Protein AF-A0A9D4MPJ5-F1 (afdb_monomer_lite)

InterPro domains:
  IPR050344 Peptidase M1 family aminopeptidases [PTHR11533] (1-65)

Structure (mmCIF, N/CA/C/O backbone):
data_AF-A0A9D4MPJ5-F1
#
_entry.id   AF-A0A9D4MPJ5-F1
#
loop_
_atom_site.group_PDB
_atom_site.id
_atom_site.type_symbol
_atom_site.label_atom_id
_atom_site.label_alt_id
_atom_site.label_comp_id
_atom_site.label_asym_id
_atom_site.label_entity_id
_atom_site.label_seq_id
_atom_site.pdbx_PDB_ins_code
_atom_site.Cartn_x
_atom_site.Cartn_y
_atom_site.Cartn_z
_atom_site.occupancy
_atom_site.B_iso_or_equiv
_atom_site.auth_seq_id
_atom_site.auth_comp_id
_atom_site.auth_asym_id
_atom_site.auth_atom_id
_atom_site.pdbx_PDB_model_num
ATOM 1 N N . MET A 1 1 ? -20.147 0.656 -0.816 1.00 77.25 1 MET A N 1
ATOM 2 C CA . MET A 1 1 ? -19.047 1.413 -1.456 1.00 77.25 1 MET A CA 1
ATOM 3 C C . MET A 1 1 ? -19.608 2.239 -2.605 1.00 77.25 1 MET A C 1
ATOM 5 O O . MET A 1 1 ? -20.569 1.797 -3.221 1.00 77.25 1 MET A O 1
ATOM 9 N N . SER A 1 2 ? -19.035 3.416 -2.862 1.00 87.25 2 SER A N 1
ATOM 10 C CA . SER A 1 2 ? -19.449 4.358 -3.918 1.00 87.25 2 SER A CA 1
ATOM 11 C C . SER A 1 2 ? -18.782 4.039 -5.268 1.00 87.25 2 SER A C 1
ATOM 13 O O . SER A 1 2 ? -17.717 3.426 -5.295 1.00 87.25 2 SER A O 1
ATOM 15 N N . THR A 1 3 ? -19.362 4.473 -6.393 1.00 92.19 3 THR A N 1
ATOM 16 C CA . THR A 1 3 ? -18.912 4.109 -7.759 1.00 92.19 3 THR A CA 1
ATOM 17 C C . THR A 1 3 ? -17.507 4.598 -8.129 1.00 92.19 3 THR A C 1
ATOM 19 O O . THR A 1 3 ? -16.837 3.957 -8.933 1.00 92.19 3 THR A O 1
ATOM 22 N N . TYR A 1 4 ? -17.018 5.681 -7.518 1.00 93.56 4 TYR A N 1
ATOM 23 C CA . TYR A 1 4 ? -15.680 6.239 -7.775 1.00 93.56 4 TYR A CA 1
ATOM 24 C C . TYR A 1 4 ? -14.529 5.400 -7.194 1.00 93.56 4 TYR A C 1
ATOM 26 O O . TYR A 1 4 ? -13.365 5.700 -7.441 1.00 93.56 4 TYR A O 1
ATOM 34 N N . LEU A 1 5 ? -14.836 4.366 -6.404 1.00 90.19 5 LEU A N 1
ATOM 35 C CA . LEU A 1 5 ? -13.840 3.472 -5.804 1.00 90.19 5 LEU A CA 1
ATOM 36 C C . LEU A 1 5 ? -13.507 2.262 -6.686 1.00 90.19 5 LEU A C 1
ATOM 38 O O . LEU A 1 5 ? -12.633 1.471 -6.336 1.00 90.19 5 LEU A O 1
ATOM 42 N N . VAL A 1 6 ? -14.197 2.089 -7.815 1.00 89.69 6 VAL A N 1
ATOM 43 C CA . VAL A 1 6 ? -13.893 1.008 -8.754 1.00 89.69 6 VAL A CA 1
ATOM 44 C C . VAL A 1 6 ? -12.580 1.327 -9.466 1.00 89.69 6 VAL A C 1
ATOM 46 O O . VAL A 1 6 ? -12.487 2.300 -10.210 1.00 89.69 6 VAL A O 1
ATOM 49 N N . ALA A 1 7 ? -11.571 0.485 -9.255 1.00 88.12 7 ALA A N 1
ATOM 50 C CA . ALA A 1 7 ? -10.268 0.594 -9.895 1.00 88.12 7 ALA A CA 1
ATOM 51 C C . ALA A 1 7 ? -9.816 -0.771 -10.424 1.00 88.12 7 ALA A C 1
ATOM 53 O O . ALA A 1 7 ? -9.877 -1.779 -9.721 1.00 88.12 7 ALA A O 1
ATOM 54 N N . PHE A 1 8 ? -9.331 -0.796 -11.661 1.00 89.31 8 PHE A N 1
ATOM 55 C CA . PHE A 1 8 ? -8.658 -1.942 -12.262 1.00 89.31 8 PHE A CA 1
ATOM 56 C C . PHE A 1 8 ? -7.526 -1.441 -13.156 1.00 89.31 8 PHE A C 1
ATOM 58 O O . PHE A 1 8 ? -7.564 -0.325 -13.675 1.00 89.31 8 PHE A O 1
ATOM 65 N N . PHE A 1 9 ? -6.498 -2.261 -13.322 1.00 86.19 9 PHE A N 1
ATOM 66 C CA . PHE A 1 9 ? -5.354 -1.971 -14.175 1.00 86.19 9 PHE A CA 1
ATOM 67 C C . PHE A 1 9 ? -4.917 -3.258 -14.869 1.00 86.19 9 PHE A C 1
ATOM 69 O O . PHE A 1 9 ? -5.043 -4.347 -14.312 1.00 86.19 9 PHE A O 1
ATOM 76 N N . VAL A 1 10 ? -4.412 -3.133 -16.095 1.00 88.25 10 VAL A N 1
ATOM 77 C CA . VAL A 1 10 ? -3.956 -4.259 -16.915 1.00 88.25 10 VAL A CA 1
ATOM 78 C C . VAL A 1 10 ? -2.520 -3.983 -17.340 1.00 88.25 10 VAL A C 1
ATOM 80 O O . VAL A 1 10 ? -2.216 -2.902 -17.838 1.00 88.25 10 VAL A O 1
ATOM 83 N N . GLY A 1 11 ? -1.627 -4.943 -17.112 1.00 86.19 11 GLY A N 1
ATOM 84 C CA . GLY A 1 11 ? -0.214 -4.821 -17.458 1.00 86.19 11 GLY A CA 1
ATOM 85 C C . GLY A 1 11 ? 0.650 -5.887 -16.790 1.00 86.19 11 GLY A C 1
ATOM 86 O O . GLY A 1 11 ? 0.163 -6.698 -16.003 1.00 86.19 11 GLY A O 1
ATOM 87 N N . GLN A 1 12 ? 1.942 -5.881 -17.117 1.00 85.56 12 GLN A N 1
ATOM 88 C CA . GLN A 1 12 ? 2.931 -6.777 -16.520 1.00 85.56 12 GLN A CA 1
ATOM 89 C C . GLN A 1 12 ? 3.516 -6.144 -15.256 1.00 85.56 12 GLN A C 1
ATOM 91 O O . GLN A 1 12 ? 4.252 -5.157 -15.322 1.00 85.56 12 GLN A O 1
ATOM 96 N N . PHE A 1 13 ? 3.187 -6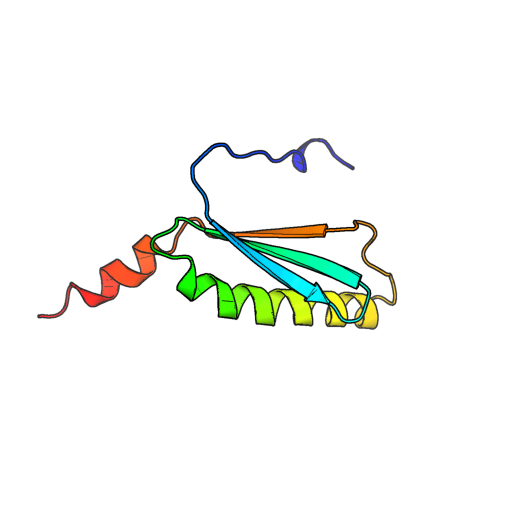.723 -14.103 1.00 87.19 13 PHE A N 1
ATOM 97 C CA . PHE A 1 13 ? 3.626 -6.235 -12.800 1.00 87.19 13 PHE A CA 1
ATOM 98 C C . PHE A 1 13 ? 4.138 -7.384 -11.945 1.00 87.19 13 PHE A C 1
ATOM 100 O O . PHE A 1 13 ? 3.524 -8.450 -11.897 1.00 87.19 13 PHE A O 1
ATOM 107 N N . ASN A 1 14 ? 5.220 -7.121 -11.218 1.00 88.12 14 ASN A N 1
ATOM 108 C CA . ASN A 1 14 ? 5.649 -7.974 -10.121 1.00 88.12 14 ASN A CA 1
ATOM 109 C C . ASN A 1 14 ? 5.064 -7.428 -8.818 1.00 88.12 14 ASN A C 1
ATOM 111 O O . ASN A 1 14 ? 4.790 -6.229 -8.694 1.00 88.12 14 ASN A O 1
ATOM 115 N N . LYS A 1 15 ? 4.855 -8.323 -7.853 1.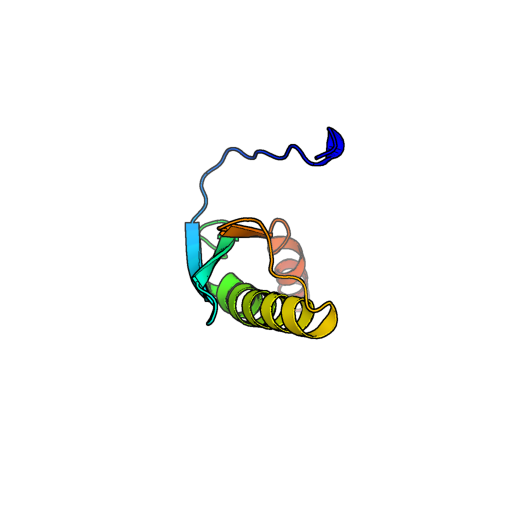00 86.56 15 LYS A N 1
ATOM 116 C CA . LYS A 1 15 ? 4.296 -7.987 -6.546 1.00 86.56 15 LYS A CA 1
ATOM 117 C C . LYS A 1 15 ? 5.213 -8.473 -5.437 1.00 86.56 15 LYS A C 1
ATOM 119 O O . LYS A 1 15 ? 5.682 -9.607 -5.491 1.00 86.56 15 LYS A O 1
ATOM 124 N N . ASN A 1 16 ? 5.385 -7.636 -4.426 1.00 88.44 16 ASN A N 1
ATOM 125 C CA . ASN A 1 16 ? 5.897 -8.035 -3.124 1.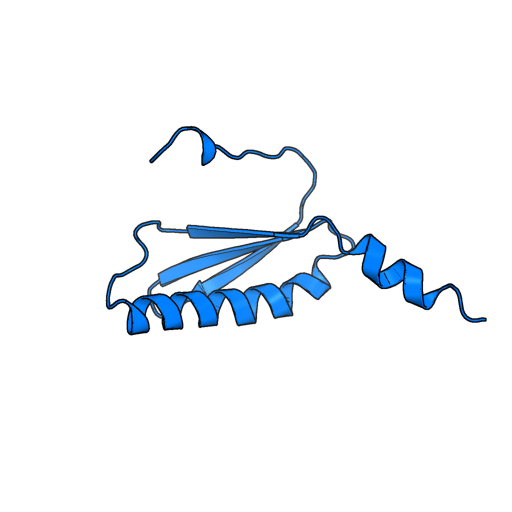00 88.44 16 ASN A CA 1
ATOM 126 C C . ASN A 1 16 ? 4.727 -8.023 -2.148 1.00 88.44 16 ASN A C 1
ATOM 128 O O . ASN A 1 16 ? 3.900 -7.114 -2.191 1.00 88.44 16 ASN A O 1
ATOM 132 N N . VAL A 1 17 ? 4.620 -9.051 -1.316 1.00 90.12 17 VAL A N 1
ATOM 133 C CA . VAL A 1 17 ? 3.485 -9.235 -0.410 1.00 90.12 17 VAL A CA 1
ATOM 134 C C . VAL A 1 17 ? 4.013 -9.564 0.976 1.00 90.12 17 VAL A C 1
ATOM 136 O O . VAL A 1 17 ? 4.965 -10.332 1.096 1.00 90.12 17 VAL A O 1
ATOM 139 N N . ALA A 1 18 ? 3.393 -8.986 1.999 1.00 89.19 18 ALA A N 1
ATOM 140 C CA . ALA A 1 18 ? 3.658 -9.303 3.391 1.00 89.19 18 ALA A CA 1
ATOM 141 C C . ALA A 1 18 ? 2.374 -9.246 4.212 1.00 89.19 18 ALA A C 1
ATOM 143 O O . ALA A 1 18 ? 1.494 -8.420 3.957 1.00 89.19 18 ALA A O 1
ATOM 144 N N . ASP A 1 19 ? 2.315 -10.088 5.235 1.00 89.12 19 ASP A N 1
ATOM 145 C CA . ASP A 1 19 ? 1.214 -10.095 6.185 1.00 89.12 19 ASP A CA 1
ATOM 146 C C . ASP A 1 19 ? 1.483 -9.112 7.333 1.00 89.12 19 ASP A C 1
ATOM 148 O O . ASP A 1 19 ? 2.624 -8.936 7.793 1.00 89.12 19 ASP A O 1
ATOM 152 N N . THR A 1 20 ? 0.424 -8.434 7.780 1.00 82.31 20 THR A N 1
ATOM 153 C CA . THR A 1 20 ? 0.408 -7.699 9.050 1.00 82.31 20 THR A CA 1
ATOM 154 C C . THR A 1 20 ? 0.250 -8.662 10.223 1.00 82.31 20 THR A C 1
ATOM 156 O O . THR A 1 20 ? -0.222 -9.789 10.081 1.00 82.31 20 THR A O 1
ATOM 159 N N . GLU A 1 21 ? 0.562 -8.174 11.423 1.00 79.12 21 GLU A N 1
ATOM 160 C CA . GLU A 1 21 ? 0.361 -8.893 12.690 1.00 79.12 21 GLU A CA 1
ATOM 161 C C . GLU A 1 21 ? -1.104 -9.301 12.936 1.00 79.12 21 GLU A C 1
ATOM 163 O O . GLU A 1 21 ? -1.372 -10.205 13.721 1.00 79.12 21 GLU A O 1
ATOM 168 N N . ARG A 1 22 ? -2.054 -8.670 12.234 1.00 77.94 22 ARG A N 1
ATOM 169 C CA . ARG A 1 22 ? -3.499 -8.927 12.337 1.00 77.94 22 ARG A CA 1
ATOM 170 C C . ARG A 1 22 ? -4.052 -9.757 11.174 1.00 77.94 22 ARG A C 1
ATOM 172 O O . ARG A 1 22 ? -5.264 -9.858 11.021 1.00 77.94 22 ARG A O 1
ATOM 179 N N . GLY A 1 23 ? -3.177 -10.352 10.358 1.00 81.56 23 GLY A N 1
ATOM 180 C CA . GLY A 1 23 ? -3.563 -11.232 9.251 1.00 81.56 23 GLY A CA 1
ATOM 181 C C . GLY A 1 23 ? -4.070 -10.506 8.002 1.00 81.56 23 GLY A C 1
ATOM 182 O O . GLY A 1 23 ? -4.734 -11.122 7.170 1.00 81.56 23 GLY A O 1
ATOM 183 N N . LEU A 1 24 ? -3.774 -9.208 7.853 1.00 86.88 24 LEU A N 1
ATOM 184 C CA . LEU A 1 24 ? -4.069 -8.456 6.634 1.00 86.88 24 LEU A CA 1
ATOM 185 C C . LEU A 1 24 ? -2.932 -8.620 5.628 1.00 86.88 24 LEU A C 1
ATOM 187 O O . LEU A 1 24 ? -1.780 -8.295 5.920 1.00 86.88 24 LEU A O 1
ATOM 191 N N . LEU A 1 25 ? -3.282 -9.020 4.409 1.00 89.88 25 LEU A N 1
ATOM 192 C CA . LEU A 1 25 ? -2.324 -9.167 3.325 1.00 89.88 25 LEU A CA 1
ATOM 193 C C . LEU A 1 25 ? -2.079 -7.817 2.636 1.00 89.88 25 LEU A C 1
ATOM 195 O O . LEU A 1 25 ? -2.956 -7.284 1.947 1.00 89.88 25 LEU A O 1
ATOM 199 N N . TYR A 1 26 ? -0.877 -7.267 2.801 1.00 91.00 26 TYR A N 1
ATOM 200 C CA . TYR A 1 26 ? -0.459 -6.028 2.155 1.00 91.00 26 TYR A CA 1
ATOM 201 C C . TYR A 1 26 ? 0.444 -6.320 0.960 1.00 91.00 26 TYR A C 1
ATOM 203 O O . TYR A 1 26 ? 1.488 -6.960 1.092 1.00 91.00 26 TYR A O 1
ATOM 211 N N . GLY A 1 27 ? 0.051 -5.845 -0.221 1.00 90.69 27 GLY A N 1
ATOM 212 C CA . GLY A 1 27 ? 0.843 -5.989 -1.437 1.00 90.69 27 GLY A CA 1
ATOM 213 C C . GLY A 1 27 ? 1.336 -4.652 -1.984 1.00 90.69 27 GLY A C 1
ATOM 214 O O . GLY A 1 27 ? 0.605 -3.662 -2.006 1.00 90.69 27 GLY A O 1
ATOM 215 N N . ALA A 1 28 ? 2.559 -4.648 -2.498 1.00 90.31 28 ALA A N 1
ATOM 216 C CA . ALA A 1 28 ? 3.094 -3.567 -3.306 1.00 90.31 28 ALA A CA 1
ATOM 217 C C . ALA A 1 28 ? 3.346 -4.075 -4.732 1.00 90.31 28 ALA A C 1
ATOM 219 O O . ALA A 1 28 ? 4.063 -5.057 -4.941 1.00 90.31 28 ALA A O 1
ATOM 220 N N . TRP A 1 29 ? 2.732 -3.416 -5.714 1.00 89.31 29 TRP A N 1
ATOM 221 C CA . TRP A 1 29 ? 2.830 -3.744 -7.134 1.00 89.31 29 TRP A CA 1
ATOM 222 C C . TRP A 1 29 ? 3.662 -2.693 -7.863 1.00 89.31 29 TRP A C 1
ATOM 224 O O . TRP A 1 29 ? 3.407 -1.493 -7.747 1.00 89.31 29 TRP A O 1
ATOM 234 N N . ALA A 1 30 ? 4.618 -3.149 -8.669 1.00 88.50 30 ALA A N 1
ATOM 235 C CA . ALA A 1 30 ? 5.431 -2.285 -9.516 1.00 88.50 30 ALA A CA 1
ATOM 236 C C . ALA A 1 30 ? 5.851 -2.993 -10.809 1.00 88.50 30 ALA A C 1
ATOM 238 O O . ALA A 1 30 ? 5.698 -4.208 -10.973 1.00 88.50 30 ALA A O 1
ATOM 239 N N . ARG A 1 31 ? 6.405 -2.219 -11.749 1.00 86.44 31 ARG A N 1
ATOM 240 C CA . ARG A 1 31 ? 7.094 -2.788 -12.915 1.00 86.44 31 ARG A CA 1
ATOM 241 C C . ARG A 1 31 ? 8.294 -3.621 -12.446 1.00 86.44 31 ARG A C 1
ATOM 243 O O . ARG A 1 31 ? 8.924 -3.243 -11.457 1.00 86.44 31 ARG A O 1
ATOM 250 N N . PRO A 1 32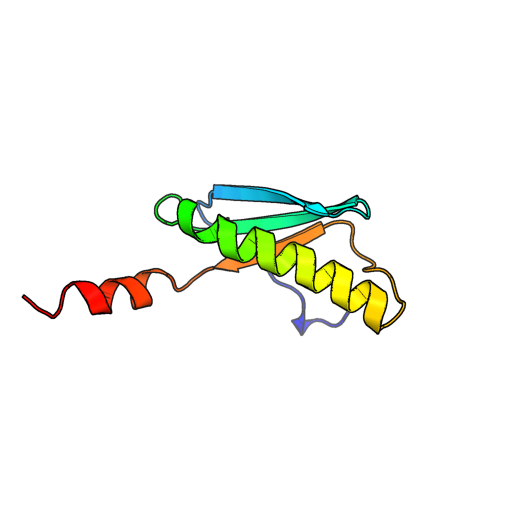 ? 8.661 -4.698 -13.161 1.00 85.00 32 PRO A N 1
ATOM 251 C CA . PRO A 1 32 ? 9.742 -5.597 -12.748 1.00 85.00 32 PRO A CA 1
ATOM 252 C C . PRO A 1 32 ? 11.070 -4.870 -12.478 1.00 85.00 32 PRO A C 1
ATOM 254 O O . PRO A 1 32 ? 11.762 -5.207 -11.526 1.00 85.00 32 PRO A O 1
ATOM 257 N N . GLN A 1 33 ? 11.377 -3.811 -13.234 1.00 84.25 33 GLN A N 1
ATOM 258 C CA . GLN A 1 33 ? 12.585 -2.992 -13.060 1.00 84.25 33 GLN A CA 1
ATOM 259 C C . GLN A 1 33 ? 12.640 -2.176 -11.749 1.00 84.25 33 GLN A C 1
ATOM 261 O O . GLN A 1 33 ? 13.717 -1.767 -11.331 1.00 84.25 33 GLN A O 1
ATOM 266 N N . TYR A 1 34 ? 11.496 -1.938 -11.097 1.00 82.81 34 TYR A N 1
ATOM 267 C CA . TYR A 1 34 ? 11.369 -1.089 -9.901 1.00 82.81 34 TYR A CA 1
ATOM 268 C C . TYR A 1 34 ? 10.880 -1.863 -8.670 1.00 82.81 34 TYR A C 1
ATOM 270 O O . TYR A 1 34 ? 10.588 -1.277 -7.630 1.00 82.81 34 TYR A O 1
ATOM 278 N N . ILE A 1 35 ? 10.803 -3.196 -8.753 1.00 85.50 35 ILE A N 1
ATOM 279 C CA . ILE A 1 35 ? 10.282 -4.027 -7.661 1.00 85.50 35 ILE A CA 1
ATOM 280 C C . ILE A 1 35 ? 11.107 -3.884 -6.374 1.00 85.50 35 ILE A C 1
ATOM 282 O O . ILE A 1 35 ? 10.540 -3.904 -5.285 1.00 85.50 35 ILE A O 1
ATOM 286 N N . ALA A 1 36 ? 12.420 -3.660 -6.477 1.00 86.19 36 ALA A N 1
ATOM 287 C CA . ALA A 1 36 ? 13.298 -3.487 -5.317 1.00 86.19 36 ALA A CA 1
ATOM 288 C C . ALA A 1 36 ? 12.918 -2.266 -4.460 1.00 86.19 36 ALA A C 1
ATOM 290 O O . ALA A 1 36 ? 13.026 -2.308 -3.240 1.00 86.19 36 ALA A O 1
ATOM 291 N N . GLN A 1 37 ? 12.396 -1.201 -5.072 1.00 85.00 37 GLN A N 1
ATOM 292 C CA . GLN A 1 37 ? 12.016 0.022 -4.353 1.00 85.00 37 GLN A CA 1
ATOM 293 C C . GLN A 1 37 ? 10.674 -0.106 -3.629 1.00 85.00 37 GLN A C 1
ATOM 295 O O . GLN A 1 37 ? 10.343 0.722 -2.785 1.00 85.00 37 GLN A O 1
ATOM 300 N N . THR A 1 38 ? 9.907 -1.160 -3.914 1.00 86.88 38 THR A N 1
ATOM 301 C CA . THR A 1 38 ? 8.618 -1.395 -3.253 1.00 86.88 38 THR A CA 1
ATOM 302 C C . THR A 1 38 ? 8.750 -1.893 -1.816 1.00 86.88 38 THR A C 1
ATOM 304 O O . THR A 1 38 ? 7.768 -1.855 -1.083 1.00 86.88 38 THR A O 1
ATOM 307 N N . GLN A 1 39 ? 9.942 -2.330 -1.390 1.00 89.06 39 GLN A N 1
ATOM 308 C CA . GLN A 1 39 ? 10.171 -2.861 -0.041 1.00 89.06 39 GLN A CA 1
ATOM 309 C C . GLN A 1 39 ? 9.890 -1.817 1.042 1.00 89.06 39 GLN A C 1
ATOM 311 O O . GLN A 1 39 ? 9.155 -2.092 1.985 1.00 89.06 39 GLN A O 1
ATOM 316 N N . LEU A 1 40 ? 10.388 -0.589 0.860 1.00 88.19 40 LEU A N 1
ATOM 317 C CA . LEU A 1 40 ? 10.141 0.498 1.807 1.00 88.19 40 LEU A CA 1
ATOM 318 C C . LEU A 1 40 ? 8.649 0.839 1.895 1.00 88.19 40 LEU A C 1
ATOM 320 O O . LEU A 1 40 ? 8.109 0.988 2.988 1.00 88.19 40 LEU A O 1
ATOM 324 N N . ALA A 1 41 ? 7.976 0.937 0.745 1.00 87.38 41 ALA A N 1
ATOM 325 C CA . ALA A 1 41 ? 6.542 1.212 0.697 1.00 87.38 41 ALA A CA 1
ATOM 326 C C . ALA A 1 41 ? 5.729 0.098 1.376 1.00 87.38 41 ALA A C 1
ATOM 328 O O . ALA A 1 41 ? 4.777 0.386 2.094 1.00 87.38 41 ALA A O 1
ATOM 329 N N . LEU A 1 42 ? 6.135 -1.161 1.199 1.00 90.44 42 LEU A N 1
ATOM 330 C CA . LEU A 1 42 ? 5.520 -2.313 1.847 1.00 90.44 42 LEU A CA 1
ATOM 331 C C . LEU A 1 42 ? 5.691 -2.270 3.374 1.00 90.44 42 LEU A C 1
ATOM 333 O O . LEU A 1 42 ? 4.710 -2.438 4.098 1.00 90.44 42 LEU A O 1
ATOM 337 N N . ASP A 1 43 ? 6.897 -1.984 3.869 1.00 90.62 43 ASP A N 1
ATOM 338 C CA . ASP A 1 43 ? 7.168 -1.922 5.308 1.00 90.62 43 ASP A CA 1
ATOM 339 C C . ASP A 1 43 ? 6.439 -0.764 5.992 1.00 90.62 43 ASP A C 1
ATOM 341 O O . ASP A 1 43 ? 5.868 -0.936 7.074 1.00 90.62 43 ASP A O 1
ATOM 345 N N . VAL A 1 44 ? 6.443 0.414 5.362 1.00 91.44 44 VAL A N 1
ATOM 346 C CA . VAL A 1 44 ? 5.743 1.598 5.871 1.00 91.44 44 VAL A CA 1
ATOM 347 C C . VAL A 1 44 ? 4.234 1.388 5.798 1.00 91.44 44 VAL A C 1
ATOM 349 O O . VAL A 1 44 ? 3.559 1.531 6.813 1.00 91.44 44 VAL A O 1
ATOM 352 N N . GLY A 1 45 ? 3.705 0.976 4.644 1.00 89.69 45 GLY A N 1
ATOM 353 C CA . GLY A 1 45 ? 2.271 0.778 4.432 1.00 89.69 45 GLY A CA 1
ATOM 354 C C . GLY A 1 45 ? 1.658 -0.224 5.409 1.00 89.69 45 GLY A C 1
ATOM 355 O O . GLY A 1 45 ? 0.596 0.037 5.978 1.00 89.69 45 GLY A O 1
ATOM 356 N N . ARG A 1 46 ? 2.369 -1.322 5.690 1.00 91.06 46 ARG A N 1
ATOM 357 C CA . ARG A 1 46 ? 1.963 -2.318 6.687 1.00 91.06 46 ARG A CA 1
ATOM 358 C C . ARG A 1 46 ? 1.830 -1.718 8.090 1.00 91.06 46 ARG A C 1
ATOM 360 O O . ARG A 1 46 ? 0.813 -1.922 8.747 1.00 91.06 46 ARG A O 1
ATOM 367 N N . LYS A 1 47 ? 2.838 -0.963 8.543 1.00 91.50 47 LYS A N 1
ATOM 368 C CA . LYS A 1 47 ? 2.836 -0.309 9.866 1.00 91.50 47 LYS A CA 1
ATOM 369 C C . LYS A 1 47 ? 1.762 0.771 9.965 1.00 91.50 47 LYS A C 1
ATOM 371 O O . LYS A 1 47 ? 1.111 0.900 10.995 1.00 91.50 47 LYS A O 1
ATOM 376 N N . THR A 1 48 ? 1.563 1.529 8.890 1.00 91.81 48 THR A N 1
ATOM 377 C CA . THR A 1 48 ? 0.562 2.593 8.827 1.00 91.81 48 THR A CA 1
ATOM 378 C C . THR A 1 48 ? -0.854 2.053 9.008 1.00 91.81 48 THR A C 1
ATOM 380 O O . THR A 1 48 ? -1.628 2.663 9.737 1.00 91.81 48 THR A O 1
ATOM 383 N N . ILE A 1 49 ? -1.196 0.909 8.404 1.00 90.44 49 ILE A N 1
ATOM 384 C CA . ILE A 1 49 ? -2.528 0.313 8.591 1.00 90.44 49 ILE A CA 1
ATOM 385 C C . ILE A 1 49 ? -2.744 -0.106 10.039 1.00 90.44 49 ILE A C 1
ATOM 387 O O . ILE A 1 49 ? -3.758 0.274 10.611 1.00 90.44 49 ILE A O 1
ATOM 391 N N . VAL A 1 50 ? -1.781 -0.809 10.642 1.00 90.69 50 VAL A N 1
ATOM 392 C CA . VAL A 1 50 ? -1.881 -1.223 12.052 1.00 90.69 50 VAL A CA 1
ATOM 393 C C . VAL A 1 50 ? -2.068 -0.002 12.959 1.00 90.69 50 VAL A C 1
ATOM 395 O O . VAL A 1 50 ? -2.951 0.003 13.809 1.00 90.69 50 VAL A O 1
ATOM 398 N N . ASN A 1 51 ? -1.317 1.076 12.712 1.00 91.88 51 ASN A N 1
ATOM 399 C CA . ASN A 1 51 ? -1.459 2.320 13.466 1.00 91.88 51 ASN A CA 1
ATOM 400 C C . ASN A 1 51 ? -2.848 2.963 13.294 1.00 91.88 51 ASN A C 1
ATOM 402 O O . ASN A 1 51 ? -3.418 3.465 14.256 1.00 91.88 51 ASN A O 1
ATOM 406 N N . TYR A 1 52 ? -3.424 2.942 12.088 1.00 92.12 52 TYR A N 1
ATOM 407 C CA . TYR A 1 52 ? -4.783 3.446 11.882 1.00 92.12 52 TYR A CA 1
ATOM 408 C C . TYR A 1 52 ? -5.848 2.571 12.545 1.00 92.12 52 TYR A C 1
ATOM 410 O O . TYR A 1 52 ? -6.816 3.115 13.075 1.00 92.12 52 TYR A O 1
ATOM 418 N N . GLU A 1 53 ? -5.676 1.249 12.548 1.00 90.69 53 GLU A N 1
ATOM 419 C CA . GLU A 1 53 ? -6.577 0.342 13.265 1.00 90.69 53 GLU A CA 1
ATOM 420 C C . GLU A 1 53 ? -6.564 0.623 14.770 1.00 90.69 53 GLU A C 1
ATOM 422 O O . GLU A 1 53 ? -7.629 0.702 15.378 1.00 90.69 53 GLU A O 1
ATOM 427 N N . ASP A 1 54 ? -5.382 0.842 15.352 1.00 92.06 54 ASP A N 1
ATOM 428 C CA . ASP A 1 54 ? -5.230 1.196 16.767 1.00 92.06 54 ASP A CA 1
ATOM 429 C C . ASP A 1 54 ? -5.770 2.594 17.082 1.00 92.06 54 ASP A C 1
ATOM 431 O O . ASP A 1 54 ? -6.446 2.792 18.090 1.00 92.06 54 ASP A O 1
ATOM 435 N N . TYR A 1 55 ? -5.522 3.566 16.203 1.00 93.88 55 TYR A N 1
ATOM 436 C CA . TYR A 1 55 ? -5.953 4.947 16.401 1.00 93.88 55 TYR A CA 1
ATOM 437 C C . TYR A 1 55 ? -7.474 5.112 16.321 1.00 93.88 55 TYR A C 1
ATOM 439 O O . TYR A 1 55 ? -8.072 5.797 17.150 1.00 93.88 55 TYR A O 1
ATOM 447 N N . PHE A 1 56 ? -8.114 4.493 15.326 1.00 92.88 56 PHE A N 1
ATOM 448 C CA . PHE A 1 56 ? -9.566 4.569 15.154 1.00 92.88 56 PHE A CA 1
ATOM 449 C C . PHE A 1 56 ? -10.319 3.490 15.936 1.00 92.88 56 PHE A C 1
ATOM 451 O O . PHE A 1 56 ? -11.544 3.559 16.020 1.00 92.88 56 PHE A O 1
ATOM 458 N N . ASN A 1 57 ? -9.605 2.509 16.499 1.00 90.75 57 ASN A N 1
ATOM 459 C CA . ASN A 1 57 ? -10.162 1.334 17.165 1.00 90.75 57 ASN A CA 1
ATOM 460 C C . ASN A 1 57 ? -11.185 0.578 16.287 1.00 90.75 57 ASN A C 1
ATOM 462 O O . ASN A 1 57 ? -12.178 0.033 16.771 1.00 90.75 57 ASN A O 1
ATOM 466 N N . ILE A 1 58 ? -10.962 0.586 14.970 1.00 90.06 58 ILE A N 1
ATOM 467 C CA . ILE A 1 58 ? -11.787 -0.080 13.959 1.00 90.06 58 ILE A CA 1
ATOM 468 C C . ILE A 1 58 ? -10.845 -0.898 13.082 1.00 90.06 58 ILE A C 1
ATOM 470 O O . ILE A 1 58 ? -9.918 -0.351 12.489 1.00 90.06 58 ILE A O 1
ATOM 474 N N . SER A 1 59 ? -11.099 -2.204 12.980 1.00 87.62 59 SER A N 1
ATOM 475 C CA . SER A 1 59 ? -10.307 -3.078 12.114 1.00 87.62 59 SER A CA 1
ATOM 476 C C . SER A 1 59 ? -10.621 -2.836 10.640 1.00 87.62 59 SER A C 1
ATOM 478 O O . SER A 1 59 ? -11.759 -2.545 10.254 1.00 87.62 59 SER A O 1
ATOM 480 N N . PHE A 1 60 ? -9.596 -2.971 9.807 1.00 86.25 60 PHE A N 1
ATOM 481 C CA . PHE A 1 60 ? -9.718 -2.842 8.374 1.00 86.25 60 PHE A CA 1
ATOM 482 C C . PHE A 1 60 ? -10.617 -3.959 7.805 1.00 86.25 60 PHE A C 1
ATOM 484 O O . PHE A 1 60 ? -10.319 -5.141 7.964 1.00 86.25 60 PHE A O 1
ATOM 491 N N . PRO A 1 61 ? -11.725 -3.625 7.115 1.00 86.38 61 PRO A N 1
ATOM 492 C CA . PRO A 1 61 ? -12.766 -4.604 6.793 1.00 86.38 61 PRO A CA 1
ATOM 493 C C . PRO A 1 61 ? -12.437 -5.517 5.603 1.00 86.38 61 PRO A C 1
ATOM 495 O O . PRO A 1 61 ? -13.190 -6.451 5.329 1.00 86.38 61 PRO A O 1
ATOM 498 N N . LEU A 1 62 ? -11.371 -5.241 4.844 1.00 87.44 62 LEU A N 1
ATOM 499 C CA . LEU A 1 62 ? -11.006 -6.028 3.664 1.00 87.44 62 LEU A CA 1
ATOM 500 C C . LEU A 1 62 ? -9.827 -6.955 3.977 1.00 87.44 62 LEU A C 1
ATOM 502 O O . L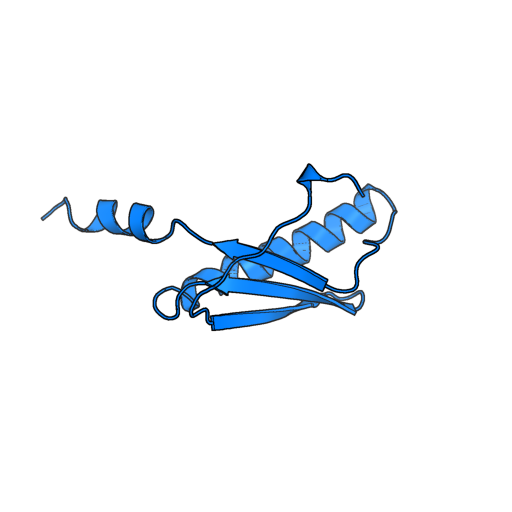EU A 1 62 ? -8.895 -6.537 4.649 1.00 87.44 62 LEU A O 1
ATOM 506 N N . PRO A 1 63 ? -9.790 -8.174 3.412 1.00 85.88 63 PRO A N 1
ATOM 507 C CA . PRO A 1 63 ? -8.737 -9.154 3.695 1.00 85.88 63 PRO A CA 1
ATOM 508 C C . PRO A 1 63 ? -7.394 -8.840 3.017 1.00 85.88 63 PRO A C 1
ATOM 510 O O . PRO A 1 63 ? -6.389 -9.494 3.291 1.00 85.88 63 PRO A O 1
ATOM 513 N N . LYS A 1 64 ? -7.365 -7.873 2.091 1.00 87.56 64 LYS A N 1
ATOM 514 C CA . LYS A 1 64 ? -6.149 -7.449 1.393 1.00 87.56 64 LYS A CA 1
ATOM 515 C C . LYS A 1 64 ? -6.179 -5.964 1.069 1.00 87.56 64 LYS A C 1
ATOM 517 O O . LYS A 1 64 ? -7.229 -5.426 0.717 1.00 87.56 64 LYS A O 1
ATOM 522 N N . GLN A 1 65 ? -5.007 -5.348 1.091 1.00 88.69 65 GLN A N 1
ATOM 523 C CA . GLN A 1 65 ? -4.774 -3.978 0.650 1.00 88.69 65 GLN A CA 1
ATOM 524 C C . GLN A 1 65 ? -3.680 -3.990 -0.412 1.00 88.69 65 GLN A C 1
ATOM 526 O O . GLN A 1 65 ? -2.721 -4.761 -0.314 1.00 88.69 65 GLN A O 1
ATOM 531 N N . GLY A 1 66 ? -3.805 -3.121 -1.419 1.00 86.38 66 GLY A N 1
ATOM 532 C CA . GLY A 1 66 ? -2.733 -2.956 -2.379 1.00 86.38 66 GLY A CA 1
ATOM 533 C C . GLY A 1 66 ? -2.327 -1.546 -2.723 1.00 86.38 66 GLY A C 1
ATOM 534 O O . GLY A 1 66 ? -3.171 -0.688 -2.961 1.00 86.38 66 GLY A O 1
ATOM 535 N N . GLN A 1 67 ? -1.011 -1.351 -2.781 1.00 85.62 67 GLN A N 1
ATOM 536 C CA . GLN A 1 67 ? -0.376 -0.128 -3.241 1.00 85.62 67 GLN A CA 1
ATOM 537 C C . GLN A 1 67 ? 0.287 -0.363 -4.594 1.00 85.62 67 GLN A C 1
ATOM 539 O O . GLN A 1 67 ? 1.020 -1.331 -4.797 1.00 85.62 67 GLN A O 1
ATOM 544 N N . TYR A 1 68 ? 0.020 0.540 -5.528 1.00 85.00 68 TYR A N 1
ATOM 545 C CA . TYR A 1 68 ? 0.574 0.505 -6.871 1.00 85.00 68 TYR A CA 1
ATOM 546 C C . TYR A 1 68 ? 1.381 1.774 -7.131 1.00 85.00 68 TYR A C 1
ATOM 548 O O . TYR A 1 68 ? 0.849 2.878 -7.012 1.00 85.00 68 TYR A O 1
ATOM 556 N N . GLU A 1 69 ? 2.649 1.610 -7.507 1.00 73.62 69 GLU A N 1
ATOM 557 C CA . GLU A 1 69 ? 3.562 2.724 -7.771 1.00 73.62 69 GLU A CA 1
ATOM 558 C C . GLU A 1 69 ? 3.708 2.958 -9.284 1.00 73.62 69 GLU A C 1
ATOM 560 O O . GLU A 1 69 ? 4.217 2.101 -10.014 1.00 73.62 69 GLU A O 1
ATOM 565 N N . ARG A 1 70 ? 3.265 4.126 -9.778 1.00 64.81 70 ARG A N 1
ATOM 566 C CA . ARG A 1 70 ? 3.355 4.483 -11.211 1.00 64.81 70 ARG A CA 1
ATOM 567 C C . ARG A 1 70 ? 4.605 5.268 -11.591 1.00 64.81 70 ARG A C 1
ATOM 569 O O . ARG A 1 70 ? 5.048 5.142 -12.734 1.00 64.81 70 ARG A O 1
ATOM 576 N N . ASN A 1 71 ? 5.161 6.062 -10.677 1.00 57.34 71 ASN A N 1
ATOM 577 C CA . ASN A 1 71 ? 5.981 7.223 -11.042 1.00 57.34 71 ASN A CA 1
ATOM 578 C C . ASN A 1 71 ? 7.465 7.119 -10.662 1.00 57.34 71 ASN A C 1
ATOM 580 O O . ASN A 1 71 ? 8.146 8.138 -10.588 1.00 57.34 71 ASN A O 1
ATOM 584 N N . PHE A 1 72 ? 8.015 5.913 -10.496 1.00 55.50 72 PHE A N 1
ATOM 585 C CA . PHE A 1 72 ? 9.428 5.789 -10.116 1.00 55.50 72 PHE A CA 1
ATOM 586 C C . PHE A 1 72 ? 10.413 6.376 -11.153 1.00 55.50 72 PHE A C 1
ATOM 588 O O . PHE A 1 72 ? 11.464 6.904 -10.793 1.00 55.50 72 PHE A O 1
ATOM 595 N N . ALA A 1 73 ? 10.057 6.369 -12.442 1.00 47.84 73 ALA A N 1
ATOM 596 C CA . ALA A 1 73 ? 10.917 6.899 -13.504 1.00 47.84 73 ALA A CA 1
ATOM 597 C C . ALA A 1 73 ? 11.233 8.406 -13.363 1.00 47.84 73 ALA A C 1
ATOM 599 O O . ALA A 1 73 ? 12.286 8.841 -13.818 1.00 47.84 73 ALA A O 1
ATOM 600 N N . LEU A 1 74 ? 10.373 9.192 -12.702 1.00 50.53 74 LEU A N 1
ATOM 601 C CA . LEU A 1 74 ? 10.580 10.638 -12.531 1.00 50.53 74 LEU A CA 1
ATOM 602 C C . LEU A 1 74 ? 11.584 10.981 -11.423 1.00 50.53 74 LEU A C 1
ATOM 604 O O . LEU A 1 74 ? 12.128 12.079 -11.415 1.00 50.53 74 LEU A O 1
ATOM 608 N N . ASN A 1 75 ? 11.854 10.057 -10.495 1.00 49.59 75 ASN A N 1
ATOM 609 C CA . ASN A 1 75 ? 12.852 10.286 -9.448 1.00 49.59 75 ASN A CA 1
ATOM 610 C C . ASN A 1 75 ? 14.269 9.881 -9.902 1.00 49.59 75 ASN A C 1
ATOM 612 O O . ASN A 1 75 ? 15.257 10.394 -9.391 1.00 49.59 75 ASN A O 1
ATOM 616 N N . GLN A 1 76 ? 14.389 8.998 -10.903 1.00 51.31 76 GLN A N 1
ATOM 617 C CA . GLN A 1 76 ? 15.689 8.630 -11.485 1.00 51.31 76 GLN A CA 1
ATOM 618 C C . GLN A 1 76 ? 16.181 9.613 -12.556 1.00 51.31 76 GLN A C 1
ATOM 620 O O . GLN A 1 76 ? 17.386 9.692 -12.783 1.00 51.31 76 GLN A O 1
ATOM 625 N N . SER A 1 77 ? 15.301 10.401 -13.188 1.00 44.75 77 SER A N 1
ATOM 626 C CA . SER A 1 77 ? 15.721 11.410 -14.176 1.00 44.75 77 SER A CA 1
ATOM 627 C C . SER A 1 77 ? 16.516 12.568 -13.568 1.00 44.75 77 SER A C 1
ATOM 629 O O . SER A 1 77 ? 17.253 13.234 -14.286 1.00 44.75 77 SER A O 1
ATOM 631 N N . ASN A 1 78 ? 16.430 12.778 -12.252 1.00 45.81 78 ASN A N 1
ATOM 632 C CA . ASN A 1 78 ? 17.188 13.824 -11.561 1.00 45.81 78 ASN A CA 1
ATOM 633 C C . ASN A 1 78 ? 18.612 13.388 -11.177 1.00 45.81 78 ASN A C 1
ATOM 635 O O . ASN A 1 78 ? 19.343 14.177 -10.593 1.00 45.81 78 ASN A O 1
ATOM 639 N N . HIS A 1 79 ? 19.022 12.153 -11.496 1.00 39.66 79 HIS A N 1
ATOM 640 C CA . HIS A 1 79 ? 20.380 11.661 -11.223 1.00 39.66 79 HIS A CA 1
ATOM 641 C C . HIS A 1 79 ? 21.244 11.488 -12.484 1.00 39.66 79 HIS A C 1
ATOM 643 O O . HIS A 1 79 ? 22.414 11.143 -12.378 1.00 39.66 79 HIS A O 1
ATOM 649 N N . CYS A 1 80 ? 20.694 11.760 -13.675 1.00 36.25 80 CYS A N 1
ATOM 650 C CA . CYS A 1 80 ? 21.434 11.730 -14.945 1.00 36.25 80 CYS A CA 1
ATOM 651 C C . CYS A 1 80 ? 21.662 13.120 -15.567 1.00 36.25 80 CYS A C 1
ATOM 653 O O . CYS A 1 80 ? 22.176 13.191 -16.677 1.00 36.25 80 CYS A O 1
ATOM 655 N N . ALA A 1 81 ? 21.277 14.209 -14.890 1.00 38.88 81 ALA A N 1
ATOM 656 C CA . ALA A 1 81 ? 21.421 15.580 -15.400 1.00 38.88 81 ALA A CA 1
ATOM 657 C C . ALA A 1 81 ? 22.598 16.369 -14.785 1.00 38.88 81 ALA A C 1
ATOM 659 O O . ALA A 1 81 ? 22.751 17.548 -15.089 1.00 38.88 81 ALA A O 1
ATOM 660 N N . GLU A 1 82 ? 23.438 15.737 -13.961 1.00 36.97 82 GLU A N 1
ATOM 661 C CA . GLU A 1 82 ? 24.669 16.337 -13.425 1.00 36.97 82 GLU A CA 1
ATOM 662 C C . GLU A 1 82 ? 25.872 15.404 -13.639 1.00 36.97 82 GLU A C 1
ATOM 664 O O . GLU A 1 82 ? 26.357 14.796 -12.688 1.00 36.97 82 GLU A O 1
ATOM 669 N N . VAL A 1 83 ? 26.334 15.279 -14.891 1.00 36.66 83 VAL A N 1
ATOM 670 C CA . VAL A 1 83 ? 27.757 15.092 -15.255 1.00 36.66 83 VAL A CA 1
ATOM 671 C C . VAL A 1 83 ? 28.001 15.715 -16.626 1.00 36.66 83 VAL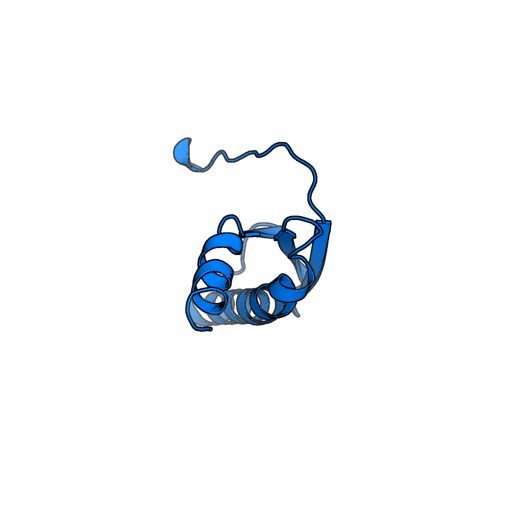 A C 1
ATOM 673 O O . VAL A 1 83 ? 27.196 15.424 -17.540 1.00 36.66 83 VAL A O 1
#

Sequence (83 aa):
MSTYLVAFFVGQFNKNVADTERGLLYGAWARPQYIAQTQLALDVGRKTIVNYEDYFNISFPLPKQGQYERNFALNQSNHCAEV

Secondary structure (DSSP, 8-state):
--GGG-----S--EEEEEE-TTS-EEEEEE-GGGGGGHHHHHHHHHHHHHHHHHHHT---SSSEEEEE---THHHHGGGSS--

pLDDT: mean 80.9, std 16.1, range [36.25, 93.88]

Foldseek 3Di:
DDPVPDDDDDDDWDKDWDAAPVQAIEIEIEHPVCRVVCPVVRVVVNVVQVVVCVVVVPHDPDSYDYDYDDPPVVVVVVVPPPD

Organism: Dreissena polymorpha (NCBI:txid45954)

Radius of gyration: 15.5 Å; chains: 1; bounding box: 47×28×35 Å